Protein AF-A0A967KBT4-F1 (afdb_monomer)

pLDDT: mean 86.66, std 9.89, range [58.56, 97.56]

Mean predicted aligned error: 5.42 Å

Secondary structure (DSSP, 8-state):
-HHHHHHHHHHHHT-TT----TTTS-TTHHHHHTTGGGSTTEEEEEEE-TTSBEEEESSGGGTT-B---HHHHHTGGGT--EEEEEEEEEE-TTS-EEEEEEEEEEEEEEETTEEEEEEEEEEE-

Structure (mmCIF, N/CA/C/O backbone):
data_AF-A0A967KBT4-F1
#
_entry.id   AF-A0A967KBT4-F1
#
loop_
_atom_site.group_PDB
_atom_site.id
_atom_site.type_symbol
_atom_site.label_atom_id
_atom_site.label_alt_id
_atom_site.label_comp_id
_atom_site.label_asym_id
_atom_site.label_entity_id
_atom_site.label_seq_id
_atom_site.pdbx_PDB_ins_code
_atom_site.Cartn_x
_atom_site.Cartn_y
_atom_site.Cartn_z
_atom_site.occupancy
_atom_site.B_iso_or_equiv
_atom_site.auth_seq_id
_atom_site.auth_comp_id
_atom_site.auth_asym_id
_atom_site.auth_atom_id
_atom_site.pdbx_PDB_model_num
ATOM 1 N N . GLU A 1 1 ? -0.179 -12.668 -4.108 1.00 78.75 1 GLU A N 1
ATOM 2 C CA . GLU A 1 1 ? 0.977 -11.997 -3.467 1.00 78.75 1 GLU A CA 1
ATOM 3 C C . GLU A 1 1 ? 0.642 -10.742 -2.676 1.00 78.75 1 GLU A C 1
ATOM 5 O O . GLU A 1 1 ? 0.721 -10.810 -1.458 1.00 78.75 1 GLU A O 1
ATOM 10 N N . ALA A 1 2 ? 0.194 -9.645 -3.294 1.00 84.06 2 ALA A N 1
ATOM 11 C CA . ALA A 1 2 ? -0.079 -8.385 -2.586 1.00 84.06 2 ALA A CA 1
ATOM 12 C C . ALA A 1 2 ? -0.979 -8.513 -1.337 1.00 84.06 2 ALA A C 1
ATOM 14 O O . ALA A 1 2 ? -0.614 -8.046 -0.261 1.00 84.06 2 ALA A O 1
ATOM 15 N N . VAL A 1 3 ? -2.119 -9.206 -1.454 1.00 87.75 3 VAL A N 1
ATOM 16 C CA . VAL A 1 3 ? -3.037 -9.449 -0.323 1.00 87.75 3 VAL A CA 1
ATOM 17 C C . VAL A 1 3 ? -2.354 -10.252 0.786 1.00 87.75 3 VAL A C 1
ATOM 19 O O . VAL A 1 3 ? -2.422 -9.879 1.951 1.00 87.75 3 VAL A O 1
ATOM 22 N N . ARG A 1 4 ? -1.626 -11.316 0.422 1.00 87.12 4 ARG A N 1
ATOM 23 C CA . ARG A 1 4 ? -0.870 -12.157 1.363 1.00 87.12 4 ARG A CA 1
ATOM 24 C C . ARG A 1 4 ? 0.186 -11.344 2.114 1.00 87.12 4 ARG A C 1
ATOM 26 O O . ARG A 1 4 ? 0.322 -11.499 3.325 1.00 87.12 4 ARG A O 1
ATOM 33 N N . TYR A 1 5 ? 0.894 -10.466 1.408 1.00 85.56 5 TYR A N 1
ATOM 34 C CA . TYR A 1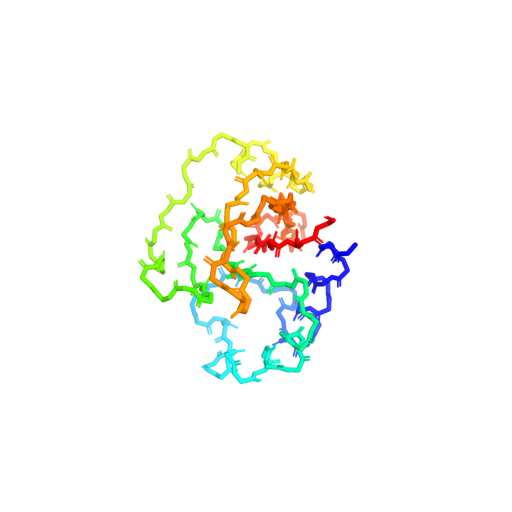 5 ? 1.880 -9.561 1.991 1.00 85.56 5 TYR A CA 1
ATOM 35 C C . TYR A 1 5 ? 1.237 -8.566 2.963 1.00 85.56 5 TYR A C 1
ATOM 37 O O . TYR A 1 5 ? 1.702 -8.439 4.093 1.00 85.56 5 TYR A O 1
ATOM 45 N N . ALA A 1 6 ? 0.131 -7.926 2.575 1.00 86.31 6 ALA A N 1
ATOM 46 C CA . ALA A 1 6 ? -0.606 -7.019 3.453 1.00 86.31 6 ALA A CA 1
ATOM 47 C C . ALA A 1 6 ? -1.118 -7.738 4.717 1.00 86.31 6 ALA A C 1
ATOM 49 O O . ALA A 1 6 ? -0.916 -7.255 5.829 1.00 86.31 6 ALA A O 1
ATOM 50 N N . SER A 1 7 ? -1.691 -8.940 4.584 1.00 86.88 7 SER A N 1
ATOM 51 C CA . SER A 1 7 ? -2.116 -9.747 5.738 1.00 86.88 7 SER A CA 1
ATOM 52 C C . SER A 1 7 ? -0.947 -10.129 6.653 1.00 86.88 7 SER A C 1
ATOM 54 O O . SER A 1 7 ? -1.080 -10.097 7.876 1.00 86.88 7 SER A O 1
ATOM 56 N N . TYR A 1 8 ? 0.209 -10.475 6.079 1.00 86.00 8 TYR A N 1
ATOM 57 C CA . TYR A 1 8 ? 1.430 -10.735 6.842 1.00 86.00 8 TYR A CA 1
ATOM 58 C C . TYR A 1 8 ? 1.901 -9.487 7.602 1.00 86.00 8 TYR A C 1
ATOM 60 O O . TYR A 1 8 ? 2.284 -9.594 8.768 1.00 86.00 8 TYR A O 1
ATOM 68 N N . MET A 1 9 ? 1.851 -8.307 6.975 1.00 82.50 9 MET A N 1
ATOM 69 C CA . MET A 1 9 ? 2.207 -7.041 7.617 1.00 82.50 9 MET A CA 1
ATOM 70 C C . MET A 1 9 ? 1.305 -6.726 8.804 1.00 82.50 9 MET A C 1
ATOM 72 O O . MET A 1 9 ? 1.823 -6.429 9.874 1.00 82.50 9 MET A O 1
ATOM 76 N N . VAL A 1 10 ? -0.017 -6.824 8.639 1.00 85.06 10 VAL A N 1
ATOM 77 C CA . VAL A 1 10 ? -0.983 -6.562 9.719 1.00 85.06 10 VAL A CA 1
ATOM 78 C C . VAL A 1 10 ? -0.639 -7.390 10.959 1.00 85.06 10 VAL A C 1
ATOM 80 O O . VAL A 1 10 ? -0.462 -6.833 12.043 1.00 85.06 10 VAL A O 1
ATOM 83 N N . ARG A 1 11 ? -0.434 -8.701 10.772 1.00 85.50 11 ARG A N 1
ATOM 84 C CA . ARG A 1 11 ? -0.058 -9.639 11.842 1.00 85.50 11 ARG A CA 1
ATOM 85 C C . ARG A 1 11 ? 1.299 -9.307 12.448 1.00 85.50 11 ARG A C 1
ATOM 87 O O . ARG A 1 11 ? 1.454 -9.254 13.662 1.00 85.50 11 ARG A O 1
ATOM 94 N N . THR A 1 12 ? 2.296 -9.076 11.596 1.00 82.25 12 THR A N 1
ATOM 95 C CA . THR A 1 12 ? 3.678 -8.853 12.037 1.00 82.25 12 THR A CA 1
ATOM 96 C C . THR A 1 12 ? 3.811 -7.555 12.803 1.00 82.25 12 THR A C 1
ATOM 98 O O . THR A 1 12 ? 4.640 -7.501 13.700 1.00 82.25 12 THR A O 1
ATOM 101 N N . LEU A 1 13 ? 3.040 -6.523 12.455 1.00 81.88 13 LEU A N 1
ATOM 102 C CA . LEU A 1 13 ? 3.093 -5.198 13.067 1.00 81.88 13 LEU A CA 1
ATOM 103 C C . LEU A 1 13 ? 2.154 -5.055 14.268 1.00 81.88 13 LEU A C 1
ATOM 105 O O . LEU A 1 13 ? 2.367 -4.143 15.062 1.00 81.88 13 LEU A O 1
ATOM 109 N N . GLY A 1 14 ? 1.201 -5.975 14.443 1.00 84.56 14 GLY A N 1
ATOM 110 C CA . GLY A 1 14 ? 0.210 -5.924 15.518 1.00 84.56 14 GLY A CA 1
ATOM 111 C C . GLY A 1 14 ? -0.879 -4.882 15.268 1.00 84.56 14 GLY A C 1
ATOM 112 O O . GLY A 1 14 ? -1.389 -4.301 16.215 1.00 84.56 14 GLY A O 1
ATOM 113 N N . LEU A 1 15 ? -1.211 -4.622 13.999 1.00 85.12 15 LEU A N 1
ATOM 114 C CA . LEU A 1 15 ? -2.182 -3.592 13.597 1.00 85.12 15 LEU A CA 1
ATOM 115 C C . LEU A 1 15 ? -3.638 -4.082 13.649 1.00 85.12 15 LEU A C 1
ATOM 117 O O . LEU A 1 15 ? -4.550 -3.350 13.281 1.00 85.12 15 LEU A O 1
ATOM 121 N N . GLU A 1 16 ? -3.863 -5.329 14.061 1.00 85.81 16 GLU A N 1
ATOM 122 C CA . GLU A 1 16 ? -5.181 -5.966 14.104 1.00 85.81 16 GLU A CA 1
ATOM 123 C C . GLU A 1 16 ? -6.172 -5.142 14.940 1.00 85.81 16 GLU A C 1
ATOM 125 O O . GLU A 1 16 ? -5.891 -4.794 16.085 1.00 85.81 16 GLU A O 1
ATOM 130 N N . GLY A 1 17 ? -7.327 -4.820 14.349 1.00 85.06 17 GLY A N 1
ATOM 131 C CA . GLY A 1 17 ? -8.393 -4.069 15.019 1.00 85.06 17 GLY A CA 1
ATOM 132 C C . GLY A 1 17 ? -8.111 -2.579 15.250 1.00 85.06 17 GLY A C 1
ATOM 133 O O . GLY A 1 17 ? -8.882 -1.933 15.952 1.00 85.06 17 GLY A O 1
ATOM 134 N N . GLN A 1 18 ? -7.031 -2.017 14.698 1.00 86.88 18 GLN A N 1
ATOM 135 C CA . GLN A 1 18 ? -6.662 -0.612 14.906 1.00 86.88 18 GLN A CA 1
ATOM 136 C C . GLN A 1 18 ? -6.907 0.239 13.662 1.00 86.88 18 GLN A C 1
ATOM 138 O O . GLN A 1 18 ? -6.741 -0.222 12.542 1.00 86.88 18 GLN A O 1
ATOM 143 N N . ILE A 1 19 ? -7.227 1.519 13.834 1.00 87.88 19 ILE A N 1
ATOM 144 C CA . ILE A 1 19 ? -7.224 2.464 12.710 1.00 87.88 19 ILE A CA 1
ATOM 145 C C . ILE A 1 19 ? -5.769 2.774 12.335 1.00 87.88 19 ILE A C 1
ATOM 147 O O . ILE A 1 19 ? -4.931 3.014 13.210 1.00 87.88 19 ILE A O 1
ATOM 151 N N . LEU A 1 20 ? -5.446 2.774 11.037 1.00 88.00 20 LEU A N 1
ATOM 152 C CA . LEU A 1 20 ? -4.097 3.106 10.584 1.00 88.00 20 LEU A CA 1
ATOM 153 C C . LEU A 1 20 ? -3.871 4.612 10.700 1.00 88.00 20 LEU A C 1
ATOM 155 O O . LEU A 1 20 ? -4.487 5.415 9.995 1.00 88.00 20 LEU A O 1
ATOM 159 N N . SER A 1 21 ? -2.948 4.986 11.577 1.00 88.56 21 SER A N 1
ATOM 160 C CA . SER A 1 21 ? -2.509 6.358 11.795 1.00 88.56 21 SER A CA 1
ATOM 161 C C . SER A 1 21 ? -1.002 6.382 12.034 1.00 88.56 21 SER A C 1
ATOM 163 O O . SER A 1 21 ? -0.369 5.341 12.202 1.00 88.56 21 SER A O 1
A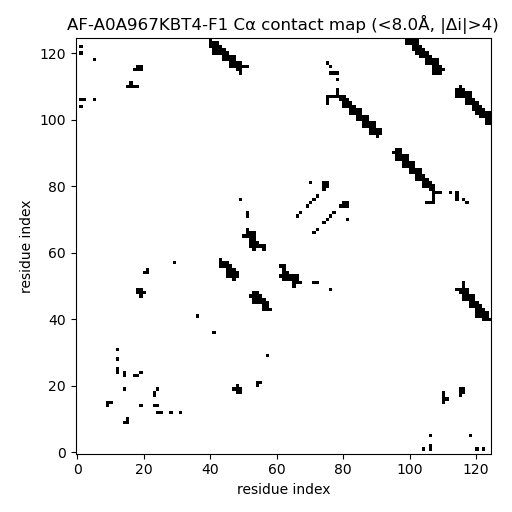TOM 165 N N . LYS A 1 22 ? -0.395 7.571 12.036 1.00 84.50 22 LYS A N 1
ATOM 166 C CA . LYS A 1 22 ? 1.048 7.696 12.300 1.00 84.50 22 LYS A CA 1
ATOM 167 C C . LYS A 1 22 ? 1.415 7.184 13.695 1.00 84.50 22 LYS A C 1
ATOM 169 O O . LYS A 1 22 ? 2.502 6.654 13.871 1.00 84.50 22 LYS A O 1
ATOM 174 N N . GLU A 1 23 ? 0.499 7.308 14.649 1.00 84.81 23 GLU A N 1
ATOM 175 C CA . GLU A 1 23 ? 0.669 6.940 16.054 1.00 84.81 23 GLU A CA 1
ATOM 176 C C . GLU A 1 23 ? 0.513 5.432 16.300 1.00 84.81 23 GLU A C 1
ATOM 178 O O . GLU A 1 23 ? 1.091 4.911 17.250 1.00 84.81 23 GLU A O 1
ATOM 183 N N . THR A 1 24 ? -0.256 4.723 15.463 1.00 83.25 24 THR A N 1
ATOM 184 C CA . THR A 1 24 ? -0.424 3.261 15.573 1.00 83.25 24 THR A CA 1
ATOM 185 C C . THR A 1 24 ? 0.671 2.486 14.841 1.00 83.25 24 THR A C 1
ATOM 187 O O . THR A 1 24 ? 0.850 1.286 15.067 1.00 83.25 24 THR A O 1
ATOM 190 N N . LEU A 1 25 ? 1.445 3.158 13.981 1.00 83.88 25 LEU A N 1
ATOM 191 C CA . LEU A 1 25 ? 2.585 2.549 13.312 1.00 83.88 25 LEU A CA 1
ATOM 192 C C . LEU A 1 25 ? 3.802 2.447 14.251 1.00 83.88 25 LEU A C 1
ATOM 194 O O . LEU A 1 25 ? 4.145 3.409 14.930 1.00 83.88 25 LEU A O 1
ATOM 198 N N . PRO A 1 26 ? 4.519 1.308 14.258 1.00 81.56 26 PRO A N 1
ATOM 199 C CA . PRO A 1 26 ? 5.740 1.161 15.048 1.00 81.56 26 PRO A CA 1
ATOM 200 C C . PRO A 1 26 ? 6.858 2.111 14.590 1.00 81.56 26 PRO A C 1
ATOM 202 O O . PRO A 1 26 ? 7.140 2.184 13.394 1.00 81.56 26 PRO A O 1
ATOM 205 N N . ASP A 1 27 ? 7.590 2.718 15.527 1.00 78.00 27 ASP A N 1
ATOM 206 C CA . ASP A 1 27 ? 8.718 3.618 15.215 1.00 78.00 27 ASP A CA 1
ATOM 207 C C . ASP A 1 27 ? 9.805 2.949 14.346 1.00 78.00 27 ASP A C 1
ATOM 209 O O . ASP A 1 27 ? 10.342 3.554 13.417 1.00 78.00 27 ASP A O 1
ATOM 213 N N . ASP A 1 28 ? 10.095 1.663 14.590 1.00 78.56 28 ASP A N 1
ATOM 214 C CA . ASP A 1 28 ? 11.023 0.854 13.781 1.00 78.56 28 ASP A CA 1
ATOM 215 C C . ASP A 1 28 ? 10.309 0.036 12.687 1.00 78.56 28 ASP A C 1
ATOM 217 O O . ASP A 1 28 ? 10.668 -1.101 12.367 1.00 78.56 28 ASP A O 1
ATOM 221 N N . LEU A 1 29 ? 9.259 0.593 12.079 1.00 78.94 29 LEU A N 1
ATOM 222 C CA . LEU A 1 29 ? 8.569 -0.056 10.963 1.00 78.94 29 LEU A CA 1
ATOM 223 C C . LEU A 1 29 ? 9.544 -0.396 9.823 1.00 78.94 29 LEU A C 1
ATOM 225 O O . LEU A 1 29 ? 9.509 -1.495 9.272 1.00 78.94 29 LEU A O 1
ATOM 229 N N . SER A 1 30 ? 10.484 0.504 9.524 1.00 74.25 30 SER A N 1
ATOM 230 C CA . SER A 1 30 ? 11.506 0.265 8.498 1.00 74.25 30 SER A CA 1
ATOM 231 C C . SER A 1 30 ? 12.393 -0.945 8.821 1.00 74.25 30 SER A C 1
ATOM 233 O O . SER A 1 30 ? 12.684 -1.736 7.923 1.00 74.25 30 SER A O 1
ATOM 235 N N . GLY A 1 31 ? 12.814 -1.129 10.079 1.00 75.00 31 GLY A N 1
ATOM 236 C CA . GLY A 1 31 ? 13.587 -2.296 10.510 1.00 75.00 31 GLY A CA 1
ATOM 237 C C . GLY A 1 31 ? 12.784 -3.591 10.443 1.00 75.00 31 GLY A C 1
ATOM 238 O O . GLY A 1 31 ? 13.282 -4.591 9.916 1.00 75.00 31 GLY A O 1
ATOM 239 N N . ARG A 1 32 ? 11.513 -3.557 10.863 1.00 74.81 32 ARG A N 1
ATOM 240 C CA . ARG A 1 32 ? 10.593 -4.711 10.818 1.00 74.81 32 ARG A CA 1
ATOM 241 C C . ARG A 1 32 ? 10.265 -5.168 9.395 1.00 74.81 32 ARG A C 1
ATOM 243 O O . ARG A 1 32 ? 9.968 -6.343 9.191 1.00 74.81 32 ARG A O 1
ATOM 250 N N . LEU A 1 33 ? 10.369 -4.279 8.406 1.00 73.25 33 LEU A N 1
ATOM 251 C CA . LEU A 1 33 ? 10.133 -4.593 6.992 1.00 73.25 33 LEU A CA 1
ATOM 252 C C . LEU A 1 33 ? 11.372 -5.123 6.253 1.00 73.25 33 LEU A C 1
ATOM 254 O O . LEU A 1 33 ? 11.225 -5.740 5.195 1.00 73.25 33 LEU A O 1
ATOM 258 N N . LYS A 1 34 ? 12.587 -4.969 6.807 1.00 67.25 34 LYS A N 1
ATOM 259 C CA . LYS A 1 34 ? 13.837 -5.462 6.186 1.00 67.25 34 LYS A CA 1
ATOM 260 C C . LYS A 1 34 ? 13.820 -6.950 5.805 1.00 67.25 34 LYS A C 1
ATOM 262 O O . LYS A 1 34 ? 14.355 -7.265 4.743 1.00 67.25 34 LYS A O 1
ATOM 267 N N . PRO A 1 35 ? 13.264 -7.882 6.604 1.00 60.75 35 PRO A N 1
ATOM 268 C CA . PRO A 1 35 ? 13.215 -9.296 6.228 1.00 60.75 35 PRO A CA 1
ATOM 269 C C . PRO A 1 35 ? 12.326 -9.548 5.006 1.00 60.75 35 PRO A C 1
ATOM 271 O O . PRO A 1 35 ? 12.650 -10.395 4.181 1.00 60.75 35 PRO A O 1
ATOM 274 N N . VAL A 1 36 ? 11.244 -8.779 4.869 1.00 60.44 36 VAL A N 1
ATOM 275 C CA . VAL A 1 36 ? 10.230 -8.946 3.817 1.00 60.44 36 VAL A CA 1
ATOM 276 C C . VAL A 1 36 ? 10.648 -8.246 2.523 1.00 60.44 36 VAL A C 1
ATOM 278 O O . VAL A 1 36 ? 10.380 -8.735 1.435 1.00 60.44 36 VAL A O 1
ATOM 281 N N . SER A 1 37 ? 11.412 -7.158 2.639 1.00 58.56 37 SER A N 1
ATOM 282 C CA . SER A 1 37 ? 12.090 -6.487 1.523 1.00 58.56 37 SER A CA 1
A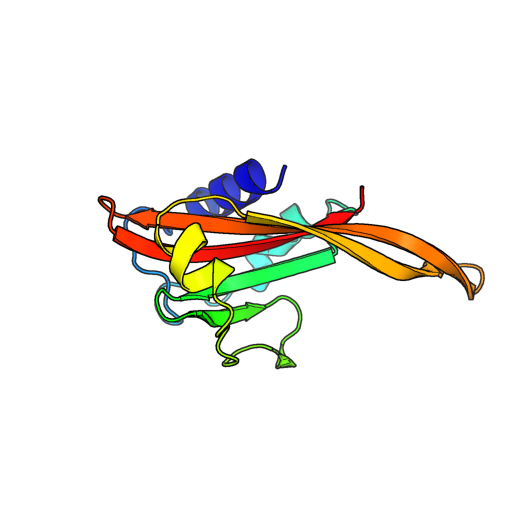TOM 283 C C . SER A 1 37 ? 13.213 -7.325 0.881 1.00 58.56 37 SER A C 1
ATOM 285 O O . SER A 1 37 ? 13.773 -6.901 -0.128 1.00 58.56 37 SER A O 1
ATOM 287 N N . ARG A 1 38 ? 13.580 -8.493 1.441 1.00 58.81 38 ARG A N 1
ATOM 288 C CA . ARG A 1 38 ? 14.505 -9.436 0.776 1.00 58.81 38 ARG A CA 1
ATOM 289 C C . ARG A 1 38 ? 13.849 -10.182 -0.380 1.00 58.81 38 ARG A C 1
ATOM 291 O O . ARG A 1 38 ? 14.564 -10.788 -1.179 1.00 58.81 38 ARG A O 1
ATOM 298 N N . ASP A 1 39 ? 12.524 -10.128 -0.467 1.00 61.28 39 ASP A N 1
ATOM 299 C CA . ASP A 1 39 ? 11.802 -10.532 -1.656 1.00 61.28 39 ASP A CA 1
ATOM 300 C C . ASP A 1 39 ? 12.119 -9.524 -2.768 1.00 61.28 39 ASP A C 1
ATOM 302 O O . ASP A 1 39 ? 11.644 -8.387 -2.758 1.00 61.28 39 ASP A O 1
ATOM 306 N N . LYS A 1 40 ? 13.017 -9.905 -3.687 1.00 63.44 40 LYS A N 1
ATOM 307 C CA . LYS A 1 40 ? 13.608 -9.013 -4.705 1.00 63.44 40 LYS A CA 1
ATOM 308 C C . LYS A 1 40 ? 12.578 -8.395 -5.664 1.00 63.44 40 LYS A C 1
ATOM 310 O O . LYS A 1 40 ? 12.961 -7.578 -6.497 1.00 63.44 40 LYS A O 1
ATOM 315 N N . GLN A 1 41 ? 11.315 -8.802 -5.558 1.00 75.56 41 GLN A N 1
ATOM 316 C CA . GLN A 1 41 ? 10.202 -8.356 -6.386 1.00 75.56 41 GLN A CA 1
ATOM 317 C C . GLN A 1 41 ? 9.429 -7.176 -5.779 1.00 75.56 41 GLN A C 1
ATOM 319 O O . GLN A 1 41 ? 8.719 -6.498 -6.515 1.00 75.56 41 GLN A O 1
ATOM 324 N N . LEU A 1 42 ? 9.555 -6.890 -4.473 1.00 82.19 42 LEU A N 1
ATOM 325 C CA 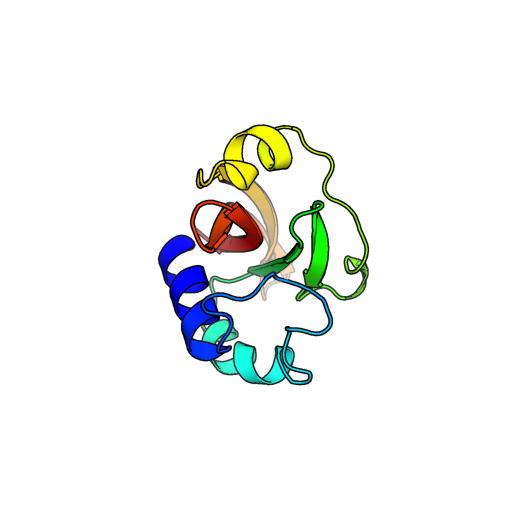. LEU A 1 42 ? 8.878 -5.739 -3.864 1.00 82.19 42 LEU A CA 1
ATOM 326 C C . LEU A 1 42 ? 9.654 -4.447 -4.153 1.00 82.19 42 LEU A C 1
ATOM 328 O O . LEU A 1 42 ? 10.703 -4.187 -3.566 1.00 82.19 42 LEU A O 1
ATOM 332 N N . PHE A 1 43 ? 9.104 -3.599 -5.017 1.00 81.75 43 PHE A N 1
ATOM 333 C CA . PHE A 1 43 ? 9.713 -2.315 -5.369 1.00 81.75 43 PHE A CA 1
ATOM 334 C C . PHE A 1 43 ? 9.413 -1.207 -4.372 1.00 81.75 43 PHE A C 1
ATOM 336 O O . PHE A 1 43 ? 10.236 -0.316 -4.153 1.00 81.75 43 PHE A O 1
ATOM 343 N N . LYS A 1 44 ? 8.191 -1.200 -3.846 1.00 87.75 44 LYS A N 1
ATOM 344 C CA . LYS A 1 44 ? 7.676 -0.081 -3.072 1.00 87.75 44 LYS A CA 1
ATOM 345 C C . LYS A 1 44 ? 6.484 -0.506 -2.239 1.00 87.75 44 LYS A C 1
ATOM 347 O O . LYS A 1 44 ? 5.669 -1.318 -2.677 1.00 87.75 44 LYS A O 1
ATOM 352 N N . LEU A 1 45 ? 6.387 0.107 -1.069 1.00 90.69 45 LEU A N 1
ATOM 353 C CA . LEU A 1 45 ? 5.276 -0.040 -0.150 1.00 90.69 45 LEU A CA 1
ATOM 354 C C . LEU A 1 45 ? 4.836 1.344 0.322 1.00 90.69 45 LEU A C 1
ATOM 356 O O . LEU A 1 45 ? 5.679 2.163 0.697 1.00 90.69 45 LEU A O 1
ATOM 360 N N . ARG A 1 46 ? 3.522 1.563 0.357 1.00 94.25 46 ARG A N 1
ATOM 361 C CA . ARG A 1 46 ? 2.892 2.661 1.088 1.00 94.25 46 ARG A CA 1
ATOM 362 C C . ARG A 1 46 ? 1.828 2.139 2.045 1.00 94.25 46 ARG A C 1
ATOM 364 O O . ARG A 1 46 ? 1.181 1.129 1.771 1.00 94.25 46 ARG A O 1
ATOM 371 N N . ILE A 1 47 ? 1.636 2.856 3.145 1.00 95.00 47 ILE A N 1
ATOM 372 C CA . ILE A 1 47 ? 0.494 2.686 4.044 1.00 95.00 47 ILE A CA 1
ATOM 373 C C . ILE A 1 47 ? -0.285 3.994 4.036 1.00 95.00 47 ILE A C 1
ATOM 375 O O . ILE A 1 47 ? 0.293 5.069 4.215 1.00 95.00 47 ILE A O 1
ATOM 379 N N . PHE A 1 48 ? -1.587 3.876 3.820 1.00 96.75 48 PHE A N 1
ATOM 380 C CA . PHE A 1 48 ? -2.540 4.968 3.815 1.00 96.75 48 PHE A CA 1
ATOM 381 C C . PHE A 1 48 ? -3.389 4.926 5.077 1.00 96.75 48 PHE A C 1
ATOM 383 O O . PHE A 1 48 ? -3.835 3.852 5.485 1.00 96.75 48 PHE A O 1
ATOM 390 N N . SER A 1 49 ? -3.665 6.094 5.645 1.00 96.12 49 SER A N 1
ATOM 391 C CA . SER A 1 49 ? -4.753 6.254 6.608 1.00 96.12 49 SER A CA 1
ATOM 392 C C . SER A 1 49 ? -6.117 6.192 5.903 1.00 96.12 49 SER A C 1
ATOM 394 O O . SER A 1 49 ? -6.212 6.225 4.670 1.00 96.12 49 SER A O 1
ATOM 396 N N . ALA A 1 50 ? -7.198 6.149 6.685 1.00 95.06 50 ALA A N 1
ATOM 397 C CA . ALA A 1 50 ? -8.569 6.113 6.169 1.00 95.06 50 ALA A CA 1
ATOM 398 C C . ALA A 1 50 ? -8.935 7.317 5.272 1.00 95.06 50 ALA A C 1
ATOM 400 O O . ALA A 1 50 ? -9.761 7.189 4.370 1.00 95.06 50 ALA A O 1
ATOM 401 N N . ASN A 1 51 ? -8.302 8.482 5.471 1.00 94.88 51 ASN A N 1
ATOM 402 C CA . ASN A 1 51 ? -8.545 9.675 4.649 1.00 94.88 51 ASN A CA 1
ATOM 403 C C . ASN A 1 51 ? -7.721 9.703 3.342 1.00 94.88 51 ASN A C 1
ATOM 405 O O . ASN A 1 51 ? -7.886 10.621 2.538 1.00 94.88 51 ASN A O 1
ATOM 409 N N . GLY A 1 52 ? -6.845 8.715 3.124 1.00 96.00 52 GLY A N 1
ATOM 410 C CA . GLY A 1 52 ? -5.971 8.629 1.955 1.00 96.00 52 GLY A CA 1
ATOM 411 C C . GLY A 1 52 ? -4.612 9.317 2.105 1.00 96.00 52 GLY A C 1
ATOM 412 O O . GLY A 1 52 ? -3.883 9.401 1.119 1.00 96.00 52 GLY A O 1
ATOM 413 N N . GLU A 1 53 ? -4.230 9.800 3.288 1.00 97.31 53 GLU A N 1
ATOM 414 C CA . GLU A 1 53 ? -2.875 10.299 3.550 1.00 97.31 53 GLU A CA 1
ATOM 415 C C . GLU A 1 53 ? -1.866 9.146 3.606 1.00 97.31 53 GLU A C 1
ATOM 417 O O . GLU A 1 53 ? -2.076 8.150 4.297 1.00 97.31 53 GLU A O 1
ATOM 422 N N . ILE A 1 54 ? -0.729 9.302 2.927 1.00 96.88 54 ILE A N 1
ATOM 423 C CA . ILE A 1 54 ? 0.417 8.400 3.057 1.00 96.88 54 ILE A CA 1
ATOM 424 C C . ILE A 1 54 ? 1.063 8.626 4.427 1.00 96.88 54 ILE A C 1
ATOM 426 O O . ILE A 1 54 ? 1.763 9.616 4.644 1.00 96.88 54 ILE A O 1
ATOM 430 N N . ILE A 1 55 ? 0.864 7.681 5.340 1.00 94.75 55 ILE A N 1
ATOM 431 C CA . ILE A 1 55 ? 1.434 7.706 6.695 1.00 94.75 55 ILE A CA 1
ATOM 432 C C . ILE A 1 55 ? 2.767 6.954 6.784 1.00 94.75 55 ILE A C 1
ATOM 434 O O . ILE A 1 55 ? 3.564 7.210 7.681 1.00 94.75 55 ILE A O 1
ATOM 438 N N . PHE A 1 56 ? 3.048 6.083 5.812 1.00 93.00 56 PHE A N 1
ATOM 439 C CA . PHE A 1 56 ? 4.348 5.446 5.626 1.00 93.00 56 PHE A CA 1
ATOM 440 C C . PHE A 1 56 ? 4.624 5.211 4.141 1.00 93.00 56 PHE A C 1
ATOM 442 O O . PHE A 1 56 ? 3.726 4.824 3.394 1.00 93.00 56 PHE A O 1
ATOM 449 N N . SER A 1 57 ? 5.877 5.385 3.721 1.00 91.81 57 SER A N 1
ATOM 450 C CA . SER A 1 57 ? 6.357 4.968 2.403 1.00 91.81 57 SER A CA 1
ATOM 451 C C . SER A 1 57 ? 7.819 4.541 2.478 1.00 91.81 57 SER A C 1
ATOM 453 O O . SER A 1 57 ? 8.614 5.119 3.222 1.00 91.81 57 SER A O 1
ATOM 455 N N . THR A 1 58 ? 8.203 3.564 1.655 1.00 88.00 58 THR A N 1
ATOM 456 C CA . THR A 1 58 ? 9.620 3.245 1.409 1.00 88.00 58 THR A CA 1
ATOM 457 C C . THR A 1 58 ? 10.356 4.375 0.679 1.00 88.00 58 THR A C 1
ATOM 459 O O . THR A 1 58 ? 11.585 4.386 0.653 1.00 88.00 58 THR A O 1
ATOM 462 N N . ILE A 1 59 ? 9.625 5.338 0.106 1.00 88.88 59 ILE A N 1
ATOM 463 C CA . ILE A 1 59 ? 10.142 6.587 -0.461 1.00 88.88 59 ILE A CA 1
ATOM 464 C C . ILE A 1 59 ? 9.696 7.734 0.452 1.00 88.88 59 ILE A C 1
ATOM 466 O O . ILE A 1 59 ? 8.532 8.128 0.442 1.00 88.88 59 ILE A O 1
ATOM 470 N N . LYS A 1 60 ? 10.624 8.264 1.256 1.00 87.69 60 LYS A N 1
ATOM 471 C CA . LYS A 1 60 ? 10.310 9.200 2.352 1.00 87.69 60 LYS A CA 1
ATOM 472 C C . LYS A 1 60 ? 9.560 10.457 1.905 1.00 87.69 60 LYS A C 1
ATOM 474 O O . LYS A 1 60 ? 8.655 10.887 2.611 1.00 87.69 60 LYS A O 1
ATOM 479 N N . ASP A 1 61 ? 9.889 10.987 0.731 1.00 93.50 61 ASP A N 1
AT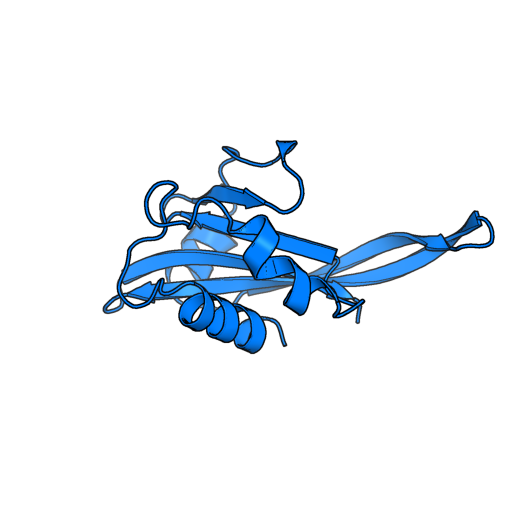OM 480 C CA . ASP A 1 61 ? 9.339 12.252 0.220 1.00 93.50 61 ASP A CA 1
ATOM 481 C C . ASP A 1 61 ? 7.840 12.182 -0.122 1.00 93.50 61 ASP A C 1
ATOM 483 O O . ASP A 1 61 ? 7.215 13.195 -0.415 1.00 93.50 61 ASP A O 1
ATOM 487 N N . GLU A 1 62 ? 7.242 10.991 -0.093 1.00 93.62 62 GLU A N 1
ATOM 488 C CA . GLU A 1 62 ? 5.820 10.800 -0.388 1.00 93.62 62 GLU A CA 1
ATOM 489 C C . GLU A 1 62 ? 4.924 10.913 0.849 1.00 93.62 62 GLU A C 1
ATOM 491 O O . GLU A 1 62 ? 3.707 11.069 0.715 1.00 93.62 62 GLU A O 1
ATOM 496 N N . ILE A 1 63 ? 5.506 10.812 2.048 1.00 94.62 63 ILE A N 1
ATOM 497 C CA . ILE A 1 63 ? 4.769 10.838 3.315 1.00 94.62 63 ILE A CA 1
ATOM 498 C C . ILE A 1 63 ? 4.055 12.188 3.471 1.00 94.62 63 ILE A C 1
ATOM 500 O O . ILE A 1 63 ? 4.634 13.245 3.236 1.00 94.62 63 ILE A O 1
ATOM 504 N N . GLY A 1 64 ? 2.784 12.148 3.875 1.00 96.06 64 GLY A N 1
ATOM 505 C CA . GLY A 1 64 ? 1.906 13.316 3.999 1.00 96.06 64 GLY A CA 1
ATOM 506 C C . GLY A 1 64 ? 1.134 13.673 2.725 1.00 96.06 64 GLY A C 1
ATOM 507 O O . GLY A 1 64 ? 0.241 14.517 2.766 1.00 96.06 64 GLY A O 1
ATOM 508 N N . THR A 1 65 ? 1.421 13.026 1.592 1.00 97.50 65 THR A N 1
ATOM 509 C CA . THR A 1 65 ? 0.631 13.217 0.368 1.00 97.50 65 THR A CA 1
ATOM 510 C C . THR A 1 65 ? -0.716 12.502 0.488 1.00 97.50 65 THR A C 1
ATOM 512 O O . THR A 1 65 ? -0.778 11.370 0.961 1.00 97.50 65 THR A O 1
ATOM 515 N N . 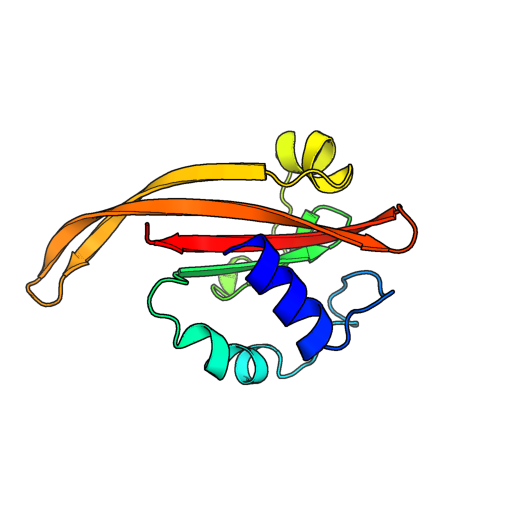ILE A 1 66 ? -1.794 13.141 0.023 1.00 97.00 66 ILE A N 1
ATOM 516 C CA . ILE A 1 66 ? -3.154 12.579 0.040 1.00 97.00 66 ILE A CA 1
ATOM 517 C C . ILE A 1 66 ? -3.494 11.989 -1.331 1.00 97.00 66 ILE A C 1
ATOM 519 O O . ILE A 1 66 ? -3.466 12.695 -2.343 1.00 97.00 66 ILE A O 1
ATOM 523 N N . ASN A 1 67 ? -3.866 10.710 -1.367 1.00 96.38 67 ASN A N 1
ATOM 524 C CA . ASN A 1 67 ? -4.445 10.072 -2.543 1.00 96.38 67 ASN A CA 1
ATOM 525 C C . ASN A 1 67 ? -5.895 10.536 -2.714 1.00 96.38 67 ASN A C 1
ATOM 527 O O . ASN A 1 67 ? -6.733 10.241 -1.873 1.00 96.38 67 ASN A O 1
ATOM 531 N N . ARG A 1 68 ? -6.170 11.266 -3.800 1.00 96.12 68 ARG A N 1
ATOM 532 C CA . ARG A 1 68 ? -7.500 11.810 -4.135 1.00 96.12 68 ARG A CA 1
ATOM 533 C C . ARG A 1 68 ? -8.192 11.070 -5.279 1.00 96.12 68 ARG A C 1
ATOM 535 O O . ARG A 1 68 ? -9.168 11.569 -5.827 1.00 96.12 68 ARG A O 1
ATOM 542 N N . ASN A 1 69 ? -7.643 9.941 -5.719 1.00 96.44 69 ASN A N 1
ATOM 543 C CA . ASN A 1 69 ? -8.178 9.237 -6.876 1.00 96.44 69 ASN A CA 1
ATOM 544 C C . ASN A 1 69 ? -9.481 8.505 -6.529 1.00 96.44 69 ASN A C 1
ATOM 546 O O . ASN A 1 69 ? -9.584 7.863 -5.483 1.00 96.44 69 ASN A O 1
ATOM 550 N N . ASP A 1 70 ? -10.434 8.503 -7.462 1.00 96.06 70 ASP A N 1
ATOM 551 C CA . ASP A 1 70 ? -11.759 7.905 -7.258 1.00 96.06 70 ASP A CA 1
ATOM 552 C C . ASP A 1 70 ? -11.709 6.417 -6.903 1.00 96.06 70 ASP A C 1
ATOM 554 O O . ASP A 1 70 ? -12.493 5.967 -6.072 1.00 96.06 70 ASP A O 1
ATOM 558 N N . TYR A 1 71 ? -10.784 5.639 -7.479 1.00 95.75 71 TYR A N 1
ATOM 559 C CA . TYR A 1 71 ? -10.665 4.211 -7.154 1.00 95.75 71 TYR A CA 1
ATOM 560 C C . TYR A 1 71 ? -10.365 3.990 -5.664 1.00 95.75 71 TYR A C 1
ATOM 562 O O . TYR A 1 71 ? -10.818 3.003 -5.088 1.00 95.75 71 TYR A O 1
ATOM 570 N N . PHE A 1 72 ? -9.633 4.907 -5.022 1.00 96.81 72 PHE A N 1
ATOM 571 C CA . PHE A 1 72 ? -9.275 4.778 -3.616 1.00 96.81 72 PHE A CA 1
ATOM 572 C C . PHE A 1 72 ? -10.513 4.979 -2.742 1.00 96.81 72 PHE A C 1
ATOM 574 O O . PHE A 1 72 ? -10.838 4.128 -1.922 1.00 96.81 72 PHE A O 1
ATOM 581 N N . HIS A 1 73 ? -11.261 6.056 -2.971 1.00 94.62 73 HIS A N 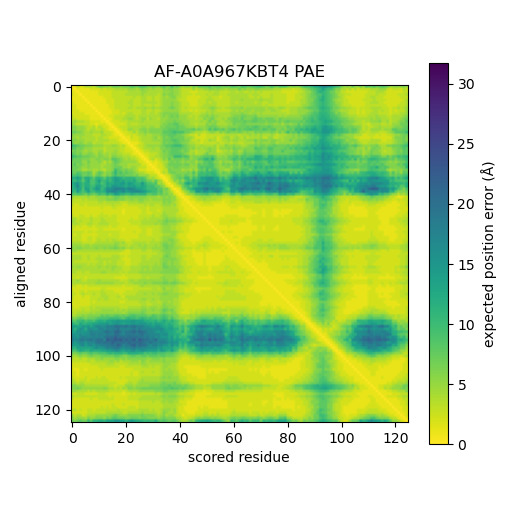1
ATOM 582 C CA . HIS A 1 73 ? -12.427 6.392 -2.150 1.00 94.62 73 HIS A CA 1
ATOM 583 C C . HIS A 1 73 ? -13.686 5.585 -2.500 1.00 94.62 73 HIS A C 1
ATOM 585 O O . HIS A 1 73 ? -14.551 5.399 -1.648 1.00 94.62 73 HIS A O 1
ATOM 591 N N . ASN A 1 74 ? -13.809 5.089 -3.734 1.00 95.62 74 ASN A N 1
ATOM 592 C CA . ASN A 1 74 ? -15.025 4.413 -4.194 1.00 95.62 74 ASN A CA 1
ATOM 593 C C . ASN A 1 74 ? -14.907 2.889 -4.278 1.00 95.62 74 ASN A C 1
ATOM 595 O O . ASN A 1 74 ? -15.949 2.233 -4.243 1.00 95.62 74 ASN A O 1
ATOM 599 N N . LEU A 1 75 ? -13.693 2.334 -4.392 1.00 97.31 75 LEU A N 1
ATOM 600 C CA . LEU A 1 75 ? -13.456 0.885 -4.445 1.00 97.31 75 LEU A CA 1
ATOM 601 C C . LEU A 1 75 ? -12.694 0.418 -3.204 1.00 97.31 75 LEU A C 1
ATOM 603 O O . LEU A 1 75 ? -13.220 -0.377 -2.425 1.00 97.31 75 LEU A O 1
ATOM 607 N N . VAL A 1 76 ? -11.490 0.955 -2.983 1.00 97.44 76 VAL A N 1
ATOM 608 C CA . VAL A 1 76 ? -10.611 0.515 -1.886 1.00 97.44 76 VAL A CA 1
ATOM 609 C C . VAL A 1 76 ? -11.254 0.796 -0.533 1.00 97.44 76 VAL A C 1
ATOM 611 O O . VAL A 1 76 ? -11.396 -0.115 0.275 1.00 97.44 76 VAL A O 1
ATOM 614 N N . ALA A 1 77 ? -11.773 2.005 -0.324 1.00 96.62 77 ALA A N 1
ATOM 615 C CA . ALA A 1 77 ? -12.468 2.367 0.908 1.00 96.62 77 ALA A CA 1
ATOM 616 C C . ALA A 1 77 ? -13.764 1.571 1.160 1.00 96.62 77 ALA A C 1
ATOM 618 O O . ALA A 1 77 ? -14.331 1.647 2.242 1.00 96.62 77 ALA A O 1
ATOM 619 N N . LYS A 1 78 ? -14.235 0.781 0.186 1.00 96.75 78 LYS A N 1
ATOM 620 C CA . LYS A 1 78 ? -15.370 -0.145 0.335 1.00 96.75 78 LYS A CA 1
ATOM 621 C C . LYS A 1 78 ? -14.929 -1.602 0.497 1.00 96.75 78 LYS A C 1
ATOM 623 O O . LYS A 1 78 ? -15.714 -2.512 0.243 1.00 96.75 78 LYS A O 1
ATOM 628 N N . GLY A 1 79 ? -13.666 -1.833 0.850 1.00 96.25 79 GLY A N 1
ATOM 629 C CA . GLY A 1 79 ? -13.121 -3.171 1.061 1.00 96.25 79 GLY A CA 1
ATOM 630 C C . GLY A 1 79 ? -12.740 -3.915 -0.221 1.00 96.25 79 GLY A C 1
ATOM 631 O O . GLY A 1 79 ? -12.443 -5.106 -0.159 1.00 96.25 79 GLY A O 1
ATOM 632 N N . GLN A 1 80 ? -12.688 -3.247 -1.381 1.00 97.56 80 GLN A N 1
ATOM 633 C CA . GLN A 1 80 ? -12.293 -3.893 -2.637 1.00 97.56 80 GLN A CA 1
ATOM 634 C C . GLN A 1 80 ? -10.791 -3.768 -2.903 1.00 97.56 80 GLN A C 1
ATOM 636 O O . GLN A 1 80 ? -10.216 -2.682 -2.850 1.00 97.56 80 GLN A O 1
ATOM 641 N N . VAL A 1 81 ? -10.152 -4.884 -3.254 1.00 96.81 81 VAL A N 1
ATOM 642 C CA . VAL A 1 81 ? -8.773 -4.873 -3.758 1.00 96.81 81 VAL A CA 1
ATOM 643 C C . VAL A 1 81 ? -8.764 -4.253 -5.154 1.00 96.81 81 VAL A C 1
ATOM 645 O O . VAL A 1 81 ? -9.542 -4.656 -6.018 1.00 96.81 81 VAL A O 1
ATOM 648 N N . TYR A 1 82 ? -7.865 -3.300 -5.386 1.00 97.19 82 TYR A N 1
ATOM 649 C CA . TYR A 1 82 ? -7.693 -2.653 -6.687 1.00 97.19 82 TYR A CA 1
ATOM 650 C C . TYR A 1 82 ? -6.261 -2.842 -7.181 1.00 97.19 82 TYR A C 1
ATOM 652 O O . TYR A 1 82 ? -5.317 -2.525 -6.462 1.00 97.19 82 TYR A O 1
ATOM 660 N N . SER A 1 83 ? -6.089 -3.324 -8.412 1.00 95.31 83 SER A N 1
ATOM 661 C CA . SER A 1 83 ? -4.773 -3.542 -9.019 1.00 95.31 83 SER A CA 1
ATOM 662 C C . SER A 1 83 ? -4.697 -2.920 -10.406 1.00 95.31 83 SER A C 1
ATOM 664 O O . SER A 1 83 ? -5.666 -2.954 -11.163 1.00 95.31 83 SER A O 1
ATOM 666 N N . LYS A 1 84 ? -3.522 -2.402 -10.768 1.00 93.38 84 LYS A N 1
ATOM 667 C CA . LYS A 1 84 ? -3.217 -1.941 -12.125 1.00 93.38 84 LYS A CA 1
ATOM 668 C C . LYS A 1 84 ? -1.798 -2.342 -12.528 1.00 93.38 84 LYS A C 1
ATOM 670 O O . LYS A 1 84 ? -0.883 -2.318 -11.705 1.00 93.38 84 LYS A O 1
ATOM 675 N N . VAL A 1 85 ? -1.618 -2.678 -13.801 1.00 91.19 85 VAL A N 1
ATOM 676 C CA . VAL A 1 85 ? -0.293 -2.918 -14.388 1.00 91.19 85 VAL A CA 1
ATOM 677 C C . VAL A 1 85 ? 0.290 -1.581 -14.834 1.00 91.19 85 VAL A C 1
ATOM 679 O O . VAL A 1 85 ? -0.383 -0.798 -15.506 1.00 91.19 85 VAL A O 1
ATOM 682 N N . ILE A 1 86 ? 1.537 -1.316 -14.464 1.00 87.56 86 ILE A N 1
ATOM 683 C CA . ILE A 1 86 ? 2.306 -0.150 -14.888 1.00 87.56 86 ILE A CA 1
ATOM 684 C C . ILE A 1 86 ? 3.597 -0.614 -15.556 1.00 87.56 86 ILE A C 1
ATOM 686 O O . ILE A 1 86 ? 4.273 -1.513 -15.068 1.00 87.56 86 ILE A O 1
ATOM 690 N N . LYS A 1 87 ? 3.965 0.043 -16.653 1.00 84.81 87 LYS A N 1
ATOM 691 C CA . LYS A 1 87 ? 5.254 -0.176 -17.312 1.00 84.81 87 LYS A CA 1
ATOM 692 C C . LYS A 1 87 ? 6.281 0.773 -16.718 1.00 84.81 87 LYS A C 1
ATOM 694 O O . LYS A 1 87 ? 6.003 1.970 -16.601 1.00 84.81 87 LYS A O 1
ATOM 699 N N . LYS A 1 88 ? 7.451 0.264 -16.339 1.00 78.50 88 LYS A N 1
ATOM 700 C CA . LYS A 1 88 ? 8.574 1.088 -15.878 1.00 78.50 88 LYS A CA 1
ATOM 701 C C . LYS A 1 88 ? 9.877 0.685 -16.544 1.00 78.50 88 LYS A C 1
ATOM 703 O O . LYS A 1 88 ? 10.094 -0.478 -16.857 1.00 78.50 88 LYS A O 1
ATOM 708 N N . ASP A 1 89 ? 10.770 1.658 -16.665 1.00 79.81 89 ASP A N 1
ATOM 709 C CA . ASP A 1 89 ? 12.137 1.418 -17.106 1.00 79.81 89 ASP A CA 1
ATOM 710 C C . ASP A 1 89 ? 13.031 1.168 -15.893 1.00 79.81 89 ASP A C 1
ATOM 712 O O . ASP A 1 89 ? 13.015 1.924 -14.915 1.00 79.81 89 ASP A O 1
ATOM 716 N N . ARG A 1 90 ? 13.839 0.111 -15.959 1.00 71.69 90 ARG A N 1
ATOM 717 C CA . ARG A 1 90 ? 14.836 -0.234 -14.950 1.00 71.69 90 ARG A CA 1
ATOM 718 C C . ARG A 1 90 ? 16.208 -0.320 -15.594 1.00 71.69 90 ARG A C 1
ATOM 720 O O . ARG A 1 90 ? 16.401 -0.997 -16.598 1.00 71.69 90 ARG A O 1
ATOM 727 N N . LYS A 1 91 ? 17.189 0.336 -14.979 1.00 71.81 91 LYS A N 1
ATOM 728 C CA . LYS A 1 91 ? 18.585 0.221 -15.398 1.00 71.81 91 LYS A CA 1
ATOM 729 C C . LYS A 1 91 ? 19.159 -1.108 -14.903 1.00 71.81 91 LYS A C 1
ATOM 731 O O . LYS A 1 91 ? 19.094 -1.400 -13.708 1.00 71.81 91 LYS A O 1
ATOM 736 N N . THR A 1 92 ? 19.690 -1.917 -15.811 1.00 70.44 92 THR A N 1
ATOM 737 C CA . THR A 1 92 ? 20.376 -3.170 -15.483 1.00 70.44 92 THR A CA 1
ATOM 738 C C . THR A 1 92 ? 21.768 -2.889 -14.915 1.00 70.44 92 THR A C 1
ATOM 740 O O . THR A 1 92 ? 22.279 -1.768 -14.996 1.00 70.44 92 THR A O 1
ATOM 743 N N . ALA A 1 93 ? 22.406 -3.921 -14.353 1.00 70.44 93 ALA A N 1
ATOM 744 C CA . ALA A 1 93 ? 23.791 -3.838 -13.880 1.00 70.44 93 ALA A CA 1
ATOM 745 C C . ALA A 1 93 ? 24.777 -3.438 -14.998 1.00 70.44 93 ALA A C 1
ATOM 747 O O . ALA A 1 93 ? 25.794 -2.809 -14.728 1.00 70.44 93 ALA A O 1
ATOM 748 N N . GLU A 1 94 ? 24.435 -3.743 -16.250 1.00 76.06 94 GLU A N 1
ATOM 749 C CA . GLU A 1 94 ? 25.205 -3.406 -17.454 1.00 76.06 94 GLU A CA 1
ATOM 750 C C . GLU A 1 94 ? 24.877 -2.002 -17.995 1.00 76.06 94 GLU A C 1
ATOM 752 O O . GLU A 1 94 ? 25.393 -1.581 -19.025 1.00 76.06 94 GLU A O 1
ATOM 757 N N . GLY A 1 95 ? 24.009 -1.252 -17.308 1.00 71.88 95 GLY A N 1
ATOM 758 C CA . GLY A 1 95 ? 23.635 0.108 -17.683 1.00 71.88 95 GLY A CA 1
ATOM 759 C C . GLY A 1 95 ? 22.558 0.208 -18.766 1.00 71.88 95 GLY A C 1
ATOM 760 O O . GLY A 1 95 ? 22.201 1.327 -19.137 1.00 71.88 95 GLY A O 1
ATOM 761 N N . VAL A 1 96 ? 22.013 -0.920 -19.229 1.00 71.75 96 VAL A N 1
ATOM 762 C CA . VAL A 1 96 ? 20.945 -0.991 -20.239 1.00 71.75 96 VAL A CA 1
ATOM 763 C C . VAL A 1 96 ? 19.592 -0.691 -19.592 1.00 71.75 96 VAL A C 1
ATOM 765 O O . VAL A 1 96 ? 19.328 -1.122 -18.471 1.00 71.75 96 VAL A O 1
ATOM 768 N N . LEU A 1 97 ? 18.724 0.054 -20.278 1.00 73.81 97 LEU A N 1
ATOM 769 C CA . LEU A 1 97 ? 17.332 0.225 -19.855 1.00 73.81 97 LEU A CA 1
ATOM 770 C C . LEU A 1 97 ? 16.525 -1.005 -20.282 1.00 73.81 97 LEU A C 1
ATOM 772 O O . LEU A 1 97 ? 16.456 -1.328 -21.464 1.00 73.81 97 LEU A O 1
ATOM 776 N N . SER A 1 98 ? 15.937 -1.692 -19.311 1.00 72.94 98 SER A N 1
ATOM 777 C CA . SER A 1 98 ? 15.023 -2.813 -19.510 1.00 72.94 98 SER A CA 1
ATOM 778 C C . SER A 1 98 ? 13.622 -2.396 -19.072 1.00 72.94 98 SER A C 1
ATOM 780 O O . SER A 1 98 ? 13.467 -1.750 -18.033 1.00 72.94 98 SER A O 1
ATOM 782 N N . HIS A 1 99 ? 12.610 -2.740 -19.866 1.00 78.12 99 HIS A N 1
ATOM 783 C CA . HIS A 1 99 ? 11.216 -2.540 -19.491 1.00 78.12 99 HIS A CA 1
ATOM 784 C C . HIS A 1 99 ? 10.787 -3.652 -18.538 1.00 78.12 99 HIS A C 1
ATOM 786 O O . HIS A 1 99 ? 10.951 -4.830 -18.852 1.00 78.12 99 HIS A O 1
ATOM 792 N N . ILE A 1 100 ? 10.233 -3.262 -17.398 1.00 79.75 100 ILE A N 1
ATOM 793 C CA . ILE A 1 100 ? 9.618 -4.166 -16.433 1.00 79.75 100 ILE A CA 1
ATOM 794 C C . ILE A 1 100 ? 8.136 -3.831 -16.299 1.00 79.75 100 ILE A C 1
ATOM 796 O O . ILE A 1 100 ? 7.740 -2.656 -16.318 1.00 79.75 100 ILE A O 1
ATOM 800 N N . ASP A 1 101 ? 7.328 -4.872 -16.158 1.00 86.06 101 ASP A N 1
ATOM 801 C CA . ASP A 1 101 ? 5.926 -4.743 -15.808 1.00 86.06 101 ASP A CA 1
ATOM 802 C C . ASP A 1 101 ? 5.819 -4.820 -14.285 1.00 86.06 101 ASP A C 1
ATOM 804 O O . ASP A 1 101 ? 6.300 -5.745 -13.640 1.00 86.06 101 ASP A O 1
ATOM 808 N N . ILE A 1 102 ? 5.211 -3.802 -13.687 1.00 88.25 102 ILE A N 1
ATOM 809 C CA . ILE A 1 102 ? 4.981 -3.748 -12.250 1.00 88.25 102 ILE A CA 1
ATOM 810 C C . ILE A 1 102 ? 3.480 -3.797 -12.018 1.00 88.25 102 ILE A C 1
ATOM 812 O O . ILE A 1 102 ? 2.712 -3.070 -12.647 1.00 88.25 102 ILE A O 1
ATOM 816 N N . VAL A 1 103 ? 3.046 -4.614 -11.070 1.00 91.19 103 VAL A N 1
ATOM 817 C CA . VAL A 1 103 ? 1.669 -4.598 -10.585 1.00 91.19 103 VAL A CA 1
ATOM 818 C C . VAL A 1 103 ? 1.604 -3.732 -9.333 1.00 91.19 103 VAL A C 1
ATOM 820 O O . VAL A 1 103 ? 2.173 -4.069 -8.295 1.00 91.19 103 VAL A O 1
ATOM 823 N N . GLU A 1 104 ? 0.890 -2.613 -9.429 1.00 93.69 104 GLU A N 1
ATOM 824 C CA . GLU A 1 104 ? 0.507 -1.768 -8.297 1.00 93.69 104 GLU A CA 1
ATOM 825 C C . GLU A 1 104 ? -0.819 -2.293 -7.745 1.00 93.69 104 GLU A C 1
ATOM 827 O O . GLU A 1 104 ? -1.807 -2.361 -8.476 1.00 93.69 104 GLU A O 1
ATOM 832 N N . THR A 1 105 ? -0.846 -2.696 -6.474 1.00 95.25 105 THR A N 1
ATOM 833 C CA . THR A 1 105 ? -2.048 -3.224 -5.816 1.00 95.25 105 THR A CA 1
ATOM 834 C C . THR A 1 105 ? -2.333 -2.496 -4.516 1.00 95.25 105 THR A C 1
ATOM 836 O O . THR A 1 105 ? -1.465 -2.416 -3.652 1.00 95.25 105 THR A O 1
ATOM 839 N N . TYR A 1 106 ? -3.577 -2.056 -4.363 1.00 97.06 106 TYR A N 1
ATOM 840 C CA . TYR A 1 106 ? -4.155 -1.506 -3.147 1.00 97.06 106 TYR A CA 1
ATOM 841 C C . TYR A 1 106 ? -4.953 -2.595 -2.442 1.00 97.06 106 TYR A C 1
ATOM 843 O O . TYR A 1 106 ? -5.914 -3.136 -2.994 1.00 97.06 106 TYR A O 1
ATOM 851 N N . VAL A 1 107 ? -4.549 -2.909 -1.218 1.00 96.50 107 VAL A N 1
ATOM 852 C CA . VAL A 1 107 ? -5.227 -3.855 -0.341 1.00 96.50 107 VAL A CA 1
ATOM 853 C C . VAL A 1 107 ? -5.885 -3.059 0.783 1.00 96.50 107 VAL A C 1
ATOM 855 O O . VAL A 1 107 ? -5.170 -2.429 1.569 1.00 96.50 107 VAL A O 1
ATOM 858 N N . PRO A 1 108 ? -7.222 -3.050 0.864 1.00 96.88 108 PRO A N 1
ATOM 859 C CA . PRO A 1 108 ? -7.922 -2.341 1.917 1.00 96.88 108 PRO A CA 1
ATOM 860 C C . PRO A 1 108 ? -7.704 -3.028 3.256 1.00 96.88 108 PRO A C 1
ATOM 862 O O . PRO A 1 108 ? -7.610 -4.254 3.344 1.00 96.88 108 PRO A O 1
ATOM 865 N N . PHE A 1 109 ? -7.635 -2.218 4.300 1.00 94.94 109 PHE A N 1
ATOM 866 C CA . PHE A 1 109 ? -7.592 -2.681 5.667 1.00 94.94 109 PHE A CA 1
ATOM 867 C C . PHE A 1 109 ? -8.902 -2.310 6.353 1.00 94.94 109 PHE A C 1
ATOM 869 O O . PHE A 1 109 ? -9.235 -1.132 6.479 1.00 94.94 109 PHE A O 1
ATOM 876 N N . MET A 1 110 ? -9.654 -3.339 6.742 1.00 94.12 110 MET A N 1
ATOM 877 C CA . MET A 1 110 ? -10.991 -3.207 7.310 1.00 94.12 110 MET A CA 1
ATOM 878 C C . MET A 1 110 ? -10.960 -3.592 8.789 1.00 94.12 110 MET A C 1
ATOM 880 O O . MET A 1 110 ? -10.385 -4.624 9.144 1.00 94.12 110 MET A O 1
ATOM 884 N N . VAL A 1 111 ? -11.597 -2.784 9.631 1.00 92.44 111 VAL A N 1
ATOM 885 C CA . VAL A 1 111 ? -11.819 -3.047 11.057 1.00 92.44 111 VAL A CA 1
ATOM 886 C C . VAL A 1 111 ? -13.318 -2.959 11.292 1.00 92.44 111 VAL A C 1
ATOM 888 O O . VAL A 1 111 ? -13.893 -1.911 11.046 1.00 92.44 111 VAL A O 1
ATOM 891 N N . GLU A 1 112 ? -13.946 -4.058 11.718 1.00 90.06 112 GLU A N 1
ATOM 892 C CA . GLU A 1 112 ? -15.401 -4.104 11.972 1.00 90.06 112 GLU A CA 1
ATOM 893 C C . GLU A 1 112 ? -16.240 -3.555 10.795 1.00 90.06 112 GLU A C 1
ATOM 895 O O . GLU A 1 112 ? -17.168 -2.779 10.981 1.00 90.06 112 GLU A O 1
ATOM 900 N N . ASP A 1 113 ? -15.878 -3.938 9.564 1.00 90.00 113 ASP A N 1
ATOM 901 C CA . ASP A 1 113 ? -16.466 -3.461 8.298 1.00 90.00 113 ASP A CA 1
ATOM 902 C C . ASP A 1 113 ? -16.255 -1.966 7.974 1.00 90.00 113 ASP A C 1
ATOM 904 O O . ASP A 1 113 ? -16.644 -1.502 6.899 1.00 90.00 113 ASP A O 1
ATOM 908 N N . GLU A 1 114 ? -15.543 -1.224 8.822 1.00 94.62 114 GLU A N 1
ATOM 909 C CA . GLU A 1 114 ? -15.108 0.144 8.554 1.00 94.62 114 GLU A CA 1
ATOM 910 C C . GLU A 1 114 ? -13.7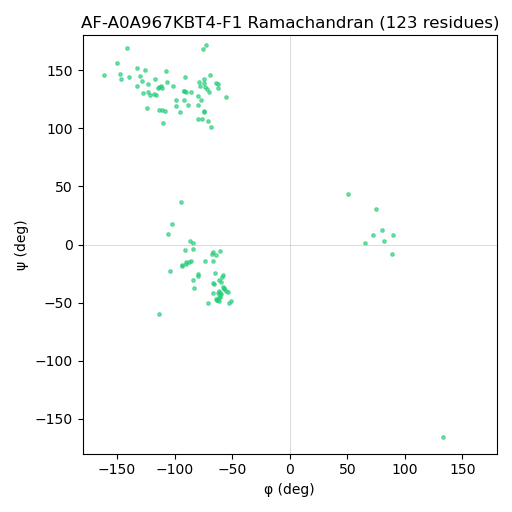23 0.188 7.904 1.00 94.62 114 GLU A C 1
ATOM 912 O O . GLU A 1 114 ? -12.820 -0.602 8.195 1.00 94.62 114 GLU A O 1
ATOM 917 N N . PHE A 1 115 ? -13.534 1.144 6.995 1.00 95.62 115 PHE A N 1
ATOM 918 C CA . PHE A 1 115 ? -12.258 1.341 6.322 1.00 95.62 115 PHE A CA 1
ATOM 919 C C . PHE A 1 115 ? -11.249 2.021 7.248 1.00 95.62 115 PHE A C 1
ATOM 921 O O . PHE A 1 115 ? -11.326 3.220 7.509 1.00 95.62 115 PHE A O 1
ATOM 928 N N . ALA A 1 116 ? -10.260 1.254 7.696 1.00 95.00 116 ALA A N 1
ATOM 929 C CA . ALA A 1 116 ? -9.209 1.705 8.602 1.00 95.00 116 ALA A CA 1
ATOM 930 C C . ALA A 1 116 ? -7.965 2.242 7.871 1.00 95.00 116 ALA A C 1
ATOM 932 O O . ALA A 1 116 ? -7.043 2.739 8.517 1.00 95.00 116 ALA A O 1
ATOM 933 N N . GLY A 1 117 ? -7.928 2.154 6.539 1.00 95.75 117 GLY A N 1
ATOM 934 C CA . GLY A 1 117 ? -6.811 2.567 5.692 1.00 95.75 117 GLY A CA 1
ATOM 935 C C . GLY A 1 117 ? -6.461 1.500 4.658 1.00 95.75 117 GLY A C 1
ATOM 936 O O . GLY A 1 117 ? -7.229 0.573 4.413 1.00 95.75 117 GLY A O 1
ATOM 937 N N . ALA A 1 118 ? -5.300 1.610 4.018 1.00 97.06 118 ALA A N 1
ATOM 938 C CA . ALA A 1 118 ? -4.909 0.656 2.980 1.00 97.06 118 ALA A CA 1
ATOM 939 C C . ALA A 1 118 ? -3.397 0.461 2.886 1.00 97.06 118 ALA A C 1
ATOM 941 O O . ALA A 1 118 ? -2.612 1.350 3.207 1.00 97.06 118 ALA A O 1
ATOM 942 N N . PHE A 1 119 ? -2.999 -0.689 2.356 1.00 95.25 119 PHE A N 1
ATOM 943 C CA . PHE A 1 119 ? -1.636 -0.958 1.917 1.00 95.25 119 PHE A CA 1
ATOM 944 C C . PHE A 1 119 ? -1.570 -0.827 0.400 1.00 95.25 119 PHE A C 1
ATOM 946 O O . PHE A 1 119 ? -2.425 -1.359 -0.300 1.00 95.25 119 PHE A O 1
ATOM 953 N N . GLU A 1 120 ? -0.540 -0.175 -0.119 1.00 95.19 120 GLU A N 1
ATOM 954 C CA . GLU A 1 120 ? -0.205 -0.220 -1.541 1.00 95.19 120 GLU A CA 1
ATOM 955 C C . GLU A 1 120 ? 1.152 -0.874 -1.712 1.00 95.19 120 GLU A C 1
ATOM 957 O O . GLU A 1 120 ? 2.135 -0.473 -1.090 1.00 95.19 120 GLU A O 1
ATOM 962 N N . VAL A 1 121 ? 1.204 -1.869 -2.585 1.00 91.56 121 VAL A N 1
ATOM 963 C CA . VAL A 1 121 ? 2.416 -2.625 -2.881 1.00 91.56 121 VAL A CA 1
ATOM 964 C C . VAL A 1 121 ? 2.662 -2.675 -4.376 1.00 91.56 121 VAL A C 1
ATOM 966 O O . VAL A 1 121 ? 1.736 -2.828 -5.173 1.00 91.56 121 VAL A O 1
ATOM 969 N N . TYR A 1 122 ? 3.934 -2.561 -4.739 1.00 90.25 122 TYR A N 1
ATOM 970 C CA . TYR A 1 122 ? 4.415 -2.647 -6.110 1.00 90.25 122 TYR A CA 1
ATOM 971 C C . TYR A 1 122 ? 5.270 -3.899 -6.259 1.00 90.25 122 TYR A C 1
ATOM 973 O O . TYR A 1 122 ? 6.340 -3.979 -5.650 1.00 90.25 122 TYR A O 1
ATOM 981 N N . TYR A 1 123 ? 4.810 -4.840 -7.078 1.00 85.81 123 TYR A N 1
ATOM 982 C CA . TYR A 1 123 ? 5.512 -6.090 -7.363 1.00 85.81 123 TYR A CA 1
ATOM 983 C C . TYR A 1 123 ? 5.974 -6.159 -8.817 1.00 85.81 123 TYR A C 1
ATOM 985 O O . TYR A 1 123 ? 5.194 -5.837 -9.708 1.00 85.81 123 TYR A O 1
ATOM 993 N N . ASP A 1 124 ? 7.218 -6.589 -9.034 1.00 82.19 124 ASP A N 1
ATOM 994 C CA . ASP A 1 124 ? 7.704 -7.080 -10.336 1.00 82.19 124 ASP A CA 1
ATOM 9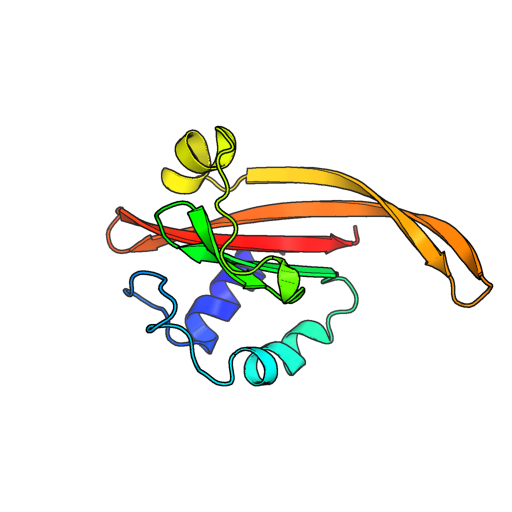95 C C . ASP A 1 124 ? 6.913 -8.333 -10.745 1.00 82.19 124 ASP A C 1
ATOM 997 O O . ASP A 1 124 ? 6.680 -9.188 -9.880 1.00 82.19 124 ASP A O 1
ATOM 1001 N N . VAL A 1 125 ? 6.524 -8.459 -12.018 1.00 75.69 125 VAL A N 1
ATOM 1002 C CA . VAL A 1 125 ? 5.847 -9.656 -12.565 1.00 75.69 125 VAL A CA 1
ATOM 1003 C C . VAL A 1 125 ? 6.511 -10.206 -13.817 1.00 75.69 125 VAL A C 1
ATOM 1005 O O . VAL A 1 125 ? 7.056 -9.415 -14.614 1.00 75.69 125 VAL A O 1
#

Foldseek 3Di:
DVQVVVVVLCVQQVVAQHQDDLVSGDPVNVVSCVVVPVPVFWPKKFWAGLQQAGSDIPPVVRHRPHDPDCCCVPAQQQQHKDKDWDWDWDQDPVRDTDIWIKIWIWGFDARPSGTSTIMITIGTD

Nearest PDB structures (foldseek):
  5sy5-assembly4_A  TM=5.927E-01  e=4.269E-03  Mus musculus
  5sy5-assembly4_C  TM=5.761E-01  e=5.720E-03  Mus musculus
  5sy5-assembly4_E  TM=5.694E-01  e=1.154E-02  Mus musculus
  7w80-assembly1_A  TM=5.266E-01  e=1.154E-02  Mus musculus
  2hz6-assembly1_A-2  TM=5.116E-01  e=1.317E+00  Homo sapiens

Radius of gyration: 14.74 Å; Cα contacts (8 Å, |Δi|>4): 234; chains: 1; bounding box: 42×26×36 Å

Sequence (125 aa):
EAVRYASYMVRTLGLEGQILSKETLPDDLSGRLKPVSRDKQLFKLRIFSANGEIIFSTIKDEIGTINRNDYFHNLVAKGQVYSKVIKKDRKTAEGVLSHIDIVETYVPFMVEDEFAGAFEVYYDV

Solvent-accessible surface area (backbone atoms only — not comparable to full-atom values): 7042 Å² total; per-residue (Å²): 105,68,61,60,51,50,56,49,47,36,64,75,73,65,47,73,84,50,66,46,46,69,84,69,50,61,93,58,47,70,66,72,42,50,76,64,57,65,45,89,41,59,77,44,45,37,35,25,22,59,86,28,32,24,63,40,41,79,53,68,90,51,46,72,45,66,61,82,53,63,62,50,72,69,36,25,53,68,68,34,73,46,72,48,81,43,82,45,80,40,74,44,97,86,67,47,78,41,83,42,49,30,40,42,33,38,35,43,39,70,38,96,88,38,54,23,18,31,38,35,37,29,32,60,109